Protein AF-A0AB37VZJ5-F1 (afdb_monomer_lite)

Radius of gyration: 20.86 Å; chains: 1; bounding box: 50×32×48 Å

Foldseek 3Di:
DVVVQVVQQVVLVPDDPVVLVVLCVQQPVVLSCCCRNRVPPVPVVSVVSCCVSVVVCCVVVVVVVVVVVVVVCCVVVVDPPLDDPLLVVLVVVLVVVVVCCVVVVPPPVVVNVLSCLVSQLVNLVSVLVSCVVPPPDVVVNVVSVVSNVVSVVVSVVCVVCVPPDPDPPDPPPPDD

Organism: NCBI:txid119927

Sequence (176 aa):
MDALRSALQPVTHNLPKPVANLGESLLNPICYKTLVYNVDLTATECVKLAISKGLDIGIVGAPSILKVPQLLKLINSQSAEGLSFLSYFLESGAYLISLSYNVTGFRSARQLSAFAVVNYPLGSLSRIFTTLQEVDDPLLLYGFIAGFAFNAVLSLQVIYYWNAPTSKDTESKKLD

pLDDT: mean 77.23, std 11.13, range [32.94, 89.44]

Structure (mmCIF, N/CA/C/O backbone):
data_AF-A0AB37VZJ5-F1
#
_entry.id   AF-A0AB37VZJ5-F1
#
loop_
_atom_site.group_PDB
_atom_site.id
_atom_site.type_symbol
_atom_site.label_atom_id
_atom_site.label_alt_id
_atom_site.label_comp_id
_atom_site.label_asym_id
_atom_site.label_entity_id
_atom_site.label_seq_id
_atom_site.pdbx_PDB_ins_code
_atom_site.Cartn_x
_atom_site.Cartn_y
_atom_site.Cartn_z
_atom_site.occupancy
_atom_site.B_iso_or_equiv
_atom_site.auth_seq_id
_atom_site.auth_comp_id
_atom_site.auth_asym_id
_atom_site.auth_atom_id
_atom_site.pdbx_PDB_model_num
ATOM 1 N N . MET A 1 1 ? -2.285 -12.276 -26.475 1.00 58.12 1 MET A N 1
ATOM 2 C CA . MET A 1 1 ? -1.391 -11.106 -26.331 1.00 58.12 1 MET A CA 1
ATOM 3 C C . MET A 1 1 ? -1.620 -10.106 -27.458 1.00 58.12 1 MET A C 1
ATOM 5 O O . MET A 1 1 ? -1.753 -8.924 -27.176 1.00 58.12 1 MET A O 1
ATOM 9 N N . ASP A 1 2 ? -1.772 -10.563 -28.703 1.00 67.19 2 ASP A N 1
ATOM 10 C CA . ASP A 1 2 ? -1.904 -9.685 -29.880 1.00 67.19 2 ASP A CA 1
ATOM 11 C C . ASP A 1 2 ? -3.190 -8.851 -29.903 1.00 67.19 2 ASP A C 1
ATOM 13 O O . ASP A 1 2 ? -3.154 -7.678 -30.262 1.00 67.19 2 ASP A O 1
ATOM 17 N N . ALA A 1 3 ? -4.307 -9.398 -29.410 1.00 73.44 3 ALA A N 1
ATOM 18 C CA . ALA A 1 3 ? -5.554 -8.643 -29.254 1.00 73.44 3 ALA A CA 1
ATOM 19 C C . ALA A 1 3 ? -5.424 -7.481 -28.248 1.00 73.44 3 ALA A C 1
ATOM 21 O O . ALA A 1 3 ? -5.943 -6.394 -28.480 1.00 73.44 3 ALA A O 1
ATOM 22 N N . LEU A 1 4 ? -4.681 -7.690 -27.153 1.00 71.38 4 LEU A N 1
ATOM 23 C CA . LEU A 1 4 ? -4.423 -6.657 -26.145 1.00 71.38 4 LEU A CA 1
ATOM 24 C C . LEU A 1 4 ? -3.449 -5.599 -26.683 1.00 71.38 4 LEU A C 1
ATOM 26 O O . LEU A 1 4 ? -3.669 -4.406 -26.504 1.00 71.38 4 LEU A O 1
ATOM 30 N N . ARG A 1 5 ? -2.410 -6.034 -27.405 1.00 74.44 5 ARG A N 1
ATOM 31 C CA . ARG A 1 5 ? -1.436 -5.160 -28.071 1.00 74.44 5 ARG A CA 1
ATOM 32 C C . ARG A 1 5 ? -2.104 -4.252 -29.102 1.00 74.44 5 ARG A C 1
ATOM 34 O O . ARG A 1 5 ? -1.896 -3.044 -29.066 1.00 74.44 5 ARG A O 1
ATOM 41 N N . SER A 1 6 ? -2.968 -4.816 -29.942 1.00 76.56 6 SER A N 1
ATOM 42 C CA . SER A 1 6 ? -3.692 -4.073 -30.975 1.00 76.56 6 SER A CA 1
ATOM 43 C C . SER A 1 6 ? -4.741 -3.109 -30.401 1.00 76.56 6 SER A C 1
ATOM 45 O O . SER A 1 6 ? -5.029 -2.092 -31.028 1.00 76.56 6 SER A O 1
ATOM 47 N N . ALA A 1 7 ? -5.291 -3.396 -29.214 1.00 77.38 7 ALA A N 1
ATOM 48 C CA . ALA A 1 7 ? -6.239 -2.518 -28.527 1.00 77.38 7 ALA A CA 1
ATOM 49 C C . ALA A 1 7 ? -5.556 -1.378 -27.745 1.00 77.38 7 ALA A C 1
ATOM 51 O O . ALA A 1 7 ? -6.087 -0.271 -27.690 1.00 77.38 7 ALA A O 1
ATOM 52 N N . LEU A 1 8 ? -4.382 -1.623 -27.147 1.00 76.12 8 LEU A N 1
ATOM 53 C CA . LEU A 1 8 ? -3.693 -0.639 -26.299 1.00 76.12 8 LEU A CA 1
ATOM 54 C C . LEU A 1 8 ? -2.736 0.285 -27.062 1.00 76.12 8 LEU A C 1
ATOM 56 O O . LEU A 1 8 ? -2.574 1.430 -26.649 1.00 76.12 8 LEU A O 1
ATOM 60 N N . GLN A 1 9 ? -2.134 -0.156 -28.171 1.00 77.75 9 GLN A N 1
ATOM 61 C CA . GLN A 1 9 ? -1.211 0.662 -28.976 1.00 77.75 9 GLN A CA 1
ATOM 62 C C . GLN A 1 9 ? -1.732 2.055 -29.386 1.00 77.75 9 GLN A C 1
ATOM 64 O O . GLN A 1 9 ? -0.970 3.019 -29.256 1.00 77.75 9 GLN A O 1
ATOM 69 N N . PRO A 1 10 ? -2.992 2.229 -29.844 1.00 77.44 10 PRO A N 1
ATOM 70 C CA . PRO A 1 10 ? -3.495 3.561 -30.185 1.00 77.44 10 PRO A CA 1
ATOM 71 C C . PRO A 1 10 ? -3.620 4.474 -28.958 1.00 77.44 10 PRO A C 1
ATOM 73 O O . PRO A 1 10 ? -3.422 5.683 -29.068 1.00 77.44 10 PRO A O 1
ATOM 76 N N . VAL A 1 11 ? -3.900 3.909 -27.781 1.00 77.31 11 VAL A N 1
ATOM 77 C CA . VAL A 1 11 ? -4.013 4.657 -26.521 1.00 77.31 11 VAL A CA 1
ATOM 78 C C . VAL A 1 11 ? -2.631 5.033 -25.986 1.00 77.31 11 VAL A C 1
ATOM 80 O O . VAL A 1 11 ? -2.434 6.156 -25.528 1.00 77.31 11 VAL A O 1
ATOM 83 N N . THR A 1 12 ? -1.646 4.136 -26.087 1.00 76.88 12 THR A N 1
ATOM 84 C CA . THR A 1 12 ? -0.298 4.382 -25.557 1.00 76.88 12 THR A CA 1
ATOM 85 C C . THR A 1 12 ? 0.520 5.360 -26.397 1.00 76.88 12 THR A C 1
ATOM 87 O O . THR A 1 12 ? 1.361 6.065 -25.846 1.00 76.88 12 THR A O 1
ATOM 90 N N . HIS A 1 13 ? 0.252 5.474 -27.701 1.00 77.44 13 HIS A N 1
ATOM 91 C CA . HIS A 1 13 ? 0.914 6.456 -28.572 1.00 77.44 13 HIS A CA 1
ATOM 92 C C . HIS A 1 13 ? 0.335 7.871 -28.477 1.00 77.44 13 HIS A C 1
ATOM 94 O O . HIS A 1 13 ? 1.039 8.838 -28.754 1.00 77.44 13 HIS A O 1
ATOM 100 N N . ASN A 1 14 ? -0.927 8.004 -28.069 1.00 80.62 14 ASN A N 1
ATOM 101 C CA . ASN A 1 14 ? -1.590 9.299 -27.899 1.00 80.62 14 ASN A CA 1
ATOM 102 C C . ASN A 1 14 ? -1.514 9.816 -26.455 1.00 80.62 14 ASN A C 1
ATOM 104 O O . ASN A 1 14 ? -2.270 10.708 -26.066 1.00 80.62 14 ASN A O 1
ATOM 108 N N . LEU A 1 15 ? -0.614 9.256 -25.640 1.00 81.81 15 LEU A N 1
ATOM 109 C CA . LEU A 1 15 ? -0.516 9.626 -24.238 1.00 81.81 15 LEU A CA 1
ATOM 110 C C . LEU A 1 15 ? 0.014 11.067 -24.101 1.00 81.81 15 LEU A C 1
ATOM 112 O O . LEU A 1 15 ? 1.061 11.399 -24.664 1.00 81.81 15 LEU A O 1
ATOM 116 N N . PRO A 1 16 ? -0.677 11.947 -23.355 1.00 84.38 16 PRO A N 1
ATOM 117 C CA . PRO A 1 16 ? -0.252 13.330 -23.203 1.00 84.38 16 PRO A CA 1
ATOM 118 C C . PRO A 1 16 ? 1.106 13.407 -22.493 1.00 84.38 16 PRO A C 1
ATOM 120 O O . PRO A 1 16 ? 1.376 12.675 -21.539 1.00 84.38 16 PRO A O 1
ATOM 123 N N . LYS A 1 17 ? 1.953 14.345 -22.937 1.00 80.94 17 LYS A N 1
ATOM 124 C CA . LYS A 1 17 ? 3.344 14.514 -22.469 1.00 80.94 17 LYS A CA 1
ATOM 125 C C . LYS A 1 17 ? 3.515 14.516 -20.939 1.00 80.94 17 LYS A C 1
ATOM 127 O O . LYS A 1 17 ? 4.454 13.879 -20.473 1.00 80.94 17 LYS A O 1
ATOM 132 N N . PRO A 1 18 ? 2.637 15.151 -20.133 1.00 85.81 18 PRO A N 1
ATOM 133 C CA . PRO A 1 18 ? 2.756 15.105 -18.675 1.00 85.81 18 PRO A CA 1
ATOM 134 C C . PRO A 1 18 ? 2.682 13.683 -18.108 1.00 85.81 18 PRO A C 1
ATOM 136 O O . PRO A 1 18 ? 3.428 13.349 -17.194 1.00 85.81 18 PRO A O 1
ATOM 139 N N . VAL A 1 19 ? 1.817 12.837 -18.672 1.00 81.69 19 VAL A N 1
ATOM 140 C CA . VAL A 1 19 ? 1.630 11.448 -18.230 1.00 81.69 19 VAL A CA 1
ATOM 141 C C . VAL A 1 19 ? 2.786 10.576 -18.713 1.00 81.69 19 VAL A C 1
ATOM 143 O O . VAL A 1 19 ? 3.275 9.741 -17.955 1.00 81.69 19 VAL A O 1
ATOM 146 N N . ALA A 1 20 ? 3.274 10.813 -19.933 1.00 82.00 20 ALA A N 1
ATOM 147 C CA . ALA A 1 20 ? 4.432 10.103 -20.466 1.00 82.00 20 ALA A CA 1
ATOM 148 C C . ALA A 1 20 ? 5.707 10.384 -19.657 1.00 82.00 20 ALA A C 1
ATOM 150 O O . ALA A 1 20 ? 6.388 9.450 -19.246 1.00 82.00 20 ALA A O 1
ATOM 151 N N . ASN A 1 21 ? 5.970 11.649 -19.324 1.00 84.94 21 ASN A N 1
ATOM 152 C CA . ASN A 1 21 ? 7.127 12.039 -18.513 1.00 84.94 21 ASN A CA 1
ATOM 153 C C . ASN A 1 21 ? 7.063 11.452 -17.093 1.00 84.94 21 ASN A C 1
ATOM 155 O O . ASN A 1 21 ? 8.081 11.037 -16.536 1.00 84.94 21 ASN A O 1
ATOM 159 N N . LEU A 1 22 ? 5.863 11.396 -16.502 1.00 83.31 22 LEU A N 1
ATOM 160 C CA . LEU A 1 22 ? 5.654 10.767 -15.199 1.00 83.31 22 LEU A CA 1
ATOM 161 C C . LEU A 1 22 ? 5.923 9.257 -15.276 1.00 83.31 22 LEU A C 1
ATOM 163 O O . LEU A 1 22 ? 6.606 8.706 -14.415 1.00 83.31 22 LEU A O 1
ATOM 167 N N . GLY A 1 23 ? 5.433 8.606 -16.335 1.00 82.38 23 GLY A N 1
ATOM 168 C CA . GLY A 1 23 ? 5.661 7.191 -16.612 1.00 82.38 23 GLY A CA 1
ATOM 169 C C . GLY A 1 23 ? 7.136 6.853 -16.830 1.00 82.38 23 GLY A C 1
ATOM 170 O O . GLY A 1 23 ? 7.620 5.888 -16.247 1.00 82.38 23 GLY A O 1
ATOM 171 N N . GLU A 1 24 ? 7.873 7.658 -17.595 1.00 84.75 24 GLU A N 1
ATOM 172 C CA . GLU A 1 24 ? 9.315 7.480 -17.818 1.00 84.75 24 GLU A CA 1
ATOM 173 C C . GLU A 1 24 ? 10.127 7.628 -16.526 1.00 84.75 24 GLU A C 1
ATOM 175 O O . GLU A 1 24 ? 11.033 6.832 -16.275 1.00 84.75 24 GLU A O 1
ATOM 180 N N . SER A 1 25 ? 9.763 8.591 -15.674 1.00 84.81 25 SER A N 1
ATOM 181 C CA . SER A 1 25 ? 10.394 8.796 -14.365 1.00 84.81 25 SER A CA 1
ATOM 182 C C . SER A 1 25 ? 10.094 7.655 -13.378 1.00 84.81 25 SER A C 1
ATOM 184 O O . SER A 1 25 ? 10.966 7.230 -12.622 1.00 84.81 25 SER A O 1
ATOM 186 N N . LEU A 1 26 ? 8.875 7.103 -13.407 1.00 83.56 26 LEU A N 1
ATOM 187 C CA . LEU A 1 26 ? 8.442 6.024 -12.508 1.00 83.56 26 LEU A CA 1
ATOM 188 C C . LEU A 1 26 ? 8.944 4.635 -12.916 1.00 83.56 26 LEU A C 1
ATOM 190 O O . LEU A 1 26 ? 9.269 3.822 -12.049 1.00 83.56 26 LEU A O 1
ATOM 194 N N . LEU A 1 27 ? 8.958 4.347 -14.218 1.00 82.75 27 LEU A N 1
ATOM 195 C CA . LEU A 1 27 ? 9.237 3.019 -14.764 1.00 82.75 27 LEU A CA 1
ATOM 196 C C . LEU A 1 27 ? 10.650 2.875 -15.322 1.00 82.75 27 LEU A C 1
ATOM 198 O O . LEU A 1 27 ? 11.023 1.744 -15.602 1.00 82.75 27 LEU A O 1
ATOM 202 N N . ASN A 1 28 ? 11.435 3.954 -15.440 1.00 83.94 28 ASN A N 1
ATOM 203 C CA . ASN A 1 28 ? 12.6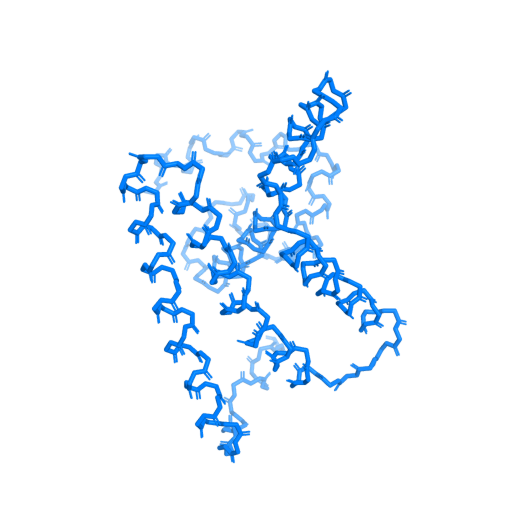76 4.047 -16.224 1.00 83.94 28 ASN A CA 1
ATOM 204 C C . ASN A 1 28 ? 12.381 4.045 -17.747 1.00 83.94 28 ASN A C 1
ATOM 206 O O . ASN A 1 28 ? 11.569 3.235 -18.209 1.00 83.94 28 ASN A O 1
ATOM 210 N N . PRO A 1 29 ? 13.019 4.911 -18.564 1.00 82.88 29 PRO A N 1
ATOM 211 C CA . PRO A 1 29 ? 12.781 5.013 -20.010 1.00 82.88 29 PRO A CA 1
ATOM 212 C C . PRO A 1 29 ? 12.811 3.680 -20.774 1.00 82.88 29 PRO A C 1
ATOM 214 O O . PRO A 1 29 ? 12.016 3.482 -21.694 1.00 82.88 29 PRO A O 1
ATOM 217 N N . ILE A 1 30 ? 13.678 2.737 -20.387 1.00 83.88 30 ILE A N 1
ATOM 218 C CA . ILE A 1 30 ? 13.794 1.430 -21.059 1.00 83.88 30 ILE A CA 1
ATOM 219 C C . ILE A 1 30 ? 12.530 0.587 -20.842 1.00 83.88 30 ILE A C 1
ATOM 221 O O . ILE A 1 30 ? 11.950 0.060 -21.798 1.00 83.88 30 ILE A O 1
ATOM 225 N N . CYS A 1 31 ? 12.068 0.480 -19.595 1.00 84.06 31 CYS A N 1
ATOM 226 C CA . CYS A 1 31 ? 10.864 -0.278 -19.272 1.00 84.06 31 CYS A CA 1
ATOM 227 C C . CYS A 1 31 ? 9.595 0.467 -19.695 1.00 84.06 31 CYS A C 1
ATOM 229 O O . CYS A 1 31 ? 8.652 -0.184 -20.131 1.00 84.06 31 CYS A O 1
ATOM 231 N N . TYR A 1 32 ? 9.572 1.804 -19.663 1.00 84.44 32 TYR A N 1
ATOM 232 C CA . TYR A 1 32 ? 8.460 2.587 -20.204 1.00 84.44 32 TYR A CA 1
ATOM 233 C C . TYR A 1 32 ? 8.282 2.327 -21.708 1.00 84.44 32 TYR A C 1
ATOM 235 O O . TYR A 1 32 ? 7.194 1.972 -22.157 1.00 84.44 32 TYR A O 1
ATOM 243 N N . LYS A 1 33 ? 9.363 2.384 -22.496 1.00 83.50 33 LYS A N 1
ATOM 244 C CA . LYS A 1 33 ? 9.306 2.096 -23.936 1.00 83.50 33 LYS A CA 1
ATOM 245 C C . LYS A 1 33 ? 8.946 0.634 -24.227 1.00 83.50 33 LYS A C 1
ATOM 247 O O . LYS A 1 33 ? 8.150 0.354 -25.118 1.00 83.50 33 LYS A O 1
ATOM 252 N N . THR A 1 34 ? 9.490 -0.312 -23.469 1.00 83.44 34 THR A N 1
ATOM 253 C CA . THR A 1 34 ? 9.217 -1.745 -23.675 1.00 83.44 34 THR A CA 1
ATOM 254 C C . THR A 1 34 ? 7.777 -2.114 -23.305 1.00 83.44 34 THR A C 1
ATOM 256 O O . THR A 1 34 ? 7.103 -2.817 -24.056 1.00 83.44 34 THR A O 1
ATOM 259 N N . LEU A 1 35 ? 7.270 -1.588 -22.188 1.00 83.38 35 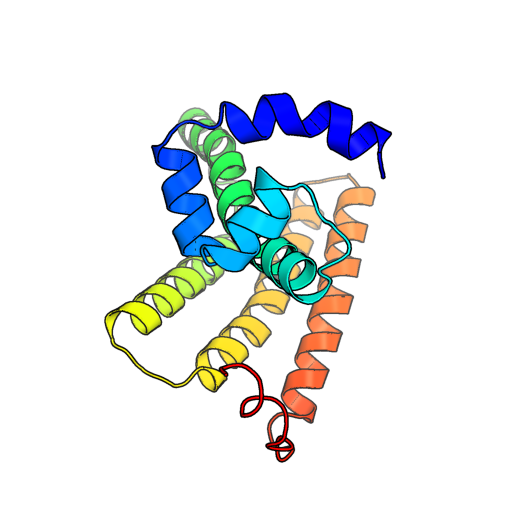LEU A N 1
ATOM 260 C CA . LEU A 1 35 ? 5.981 -1.981 -21.624 1.00 83.38 35 LEU A CA 1
ATOM 261 C C . LEU A 1 35 ? 4.808 -1.126 -22.122 1.00 83.38 35 LEU A C 1
ATOM 263 O O . LEU A 1 35 ? 3.744 -1.664 -22.405 1.00 83.38 35 LEU A O 1
ATOM 267 N N . VAL A 1 36 ? 4.987 0.193 -22.243 1.00 81.62 36 VAL A N 1
ATOM 268 C CA . VAL A 1 36 ? 3.918 1.133 -22.629 1.00 81.62 36 VAL A CA 1
ATOM 269 C C . VAL A 1 36 ? 3.913 1.354 -24.139 1.00 81.62 36 VAL A C 1
ATOM 271 O O . VAL A 1 36 ? 2.874 1.220 -24.781 1.00 81.62 36 VAL A O 1
ATOM 274 N N . TYR A 1 37 ? 5.070 1.640 -24.737 1.00 79.12 37 TYR A N 1
ATOM 275 C CA . TYR A 1 37 ? 5.143 1.950 -26.170 1.00 79.12 37 TYR A CA 1
ATOM 276 C C . TYR A 1 37 ? 5.059 0.688 -27.047 1.00 79.12 37 TYR A C 1
ATOM 278 O O . TYR A 1 37 ? 4.265 0.632 -27.984 1.00 79.12 37 TYR A O 1
ATOM 286 N N . ASN A 1 38 ? 5.824 -0.358 -26.713 1.00 80.25 38 ASN A N 1
ATOM 287 C CA . ASN A 1 38 ? 5.857 -1.610 -27.478 1.00 80.25 38 ASN A CA 1
ATOM 288 C C . ASN A 1 38 ? 4.834 -2.661 -27.012 1.00 80.25 38 ASN A C 1
ATOM 290 O O . ASN A 1 38 ? 4.608 -3.622 -27.752 1.00 80.25 38 ASN A O 1
ATOM 294 N N . VAL A 1 39 ? 4.203 -2.473 -25.842 1.00 79.50 39 VAL A N 1
ATOM 295 C CA . VAL A 1 39 ? 3.264 -3.419 -25.197 1.00 79.50 39 VAL A CA 1
ATOM 296 C C . VAL A 1 39 ? 3.844 -4.838 -25.139 1.00 79.50 39 VAL A C 1
ATOM 298 O O . VAL A 1 39 ? 3.193 -5.822 -25.491 1.00 79.50 39 VAL A O 1
ATOM 301 N N . ASP A 1 40 ? 5.110 -4.938 -24.730 1.00 79.81 40 ASP A N 1
ATOM 302 C CA . ASP A 1 40 ? 5.799 -6.213 -24.561 1.00 79.81 40 ASP A CA 1
ATOM 303 C C . ASP A 1 40 ? 5.747 -6.658 -23.092 1.00 79.81 40 ASP A C 1
ATOM 305 O O . ASP A 1 40 ? 6.517 -6.214 -22.239 1.00 79.81 40 ASP A O 1
ATOM 309 N N . LEU A 1 41 ? 4.785 -7.532 -22.792 1.00 77.50 41 LEU A N 1
ATOM 310 C CA . LEU A 1 41 ? 4.552 -8.095 -21.457 1.00 77.50 41 LEU A CA 1
ATOM 311 C C . LEU A 1 41 ? 5.480 -9.284 -21.140 1.00 77.50 41 LEU A C 1
ATOM 313 O O . LEU A 1 41 ? 5.397 -9.859 -20.056 1.00 77.50 41 LEU A O 1
ATOM 317 N N . THR A 1 42 ? 6.369 -9.659 -22.065 1.00 81.25 42 THR A N 1
ATOM 318 C CA . THR A 1 42 ? 7.339 -10.752 -21.879 1.00 81.25 42 THR A CA 1
ATOM 319 C C . THR A 1 42 ? 8.492 -10.321 -20.968 1.00 81.25 42 THR A C 1
ATOM 321 O O . THR A 1 42 ? 9.104 -11.146 -20.283 1.00 81.25 42 THR A O 1
ATOM 324 N N . ALA A 1 43 ? 8.758 -9.011 -20.900 1.00 81.44 43 ALA A N 1
ATOM 325 C CA . ALA A 1 43 ? 9.746 -8.399 -20.018 1.00 81.44 43 ALA A CA 1
ATOM 326 C C . ALA A 1 43 ? 9.293 -8.457 -18.545 1.00 81.44 43 ALA A C 1
ATOM 328 O O . ALA A 1 43 ? 8.856 -7.469 -17.954 1.00 81.44 43 ALA A O 1
ATOM 329 N N . THR A 1 44 ? 9.418 -9.641 -17.943 1.00 82.06 44 THR A N 1
ATOM 330 C CA . THR A 1 44 ? 8.909 -9.966 -16.599 1.00 82.06 44 THR A CA 1
ATOM 331 C C . THR A 1 44 ? 9.457 -9.025 -15.519 1.00 82.06 44 THR A C 1
ATOM 333 O O . THR A 1 44 ? 8.749 -8.674 -14.577 1.00 82.06 44 THR A O 1
ATOM 336 N N . GLU A 1 45 ? 10.696 -8.556 -15.669 1.00 83.94 45 GLU A N 1
ATOM 337 C CA . GLU A 1 45 ? 11.323 -7.610 -14.741 1.00 83.94 45 GLU A CA 1
ATOM 338 C C . GLU A 1 45 ? 10.665 -6.222 -14.781 1.00 83.94 45 GLU A C 1
ATOM 340 O O . GLU A 1 45 ? 10.370 -5.646 -13.733 1.00 83.94 45 GLU A O 1
ATOM 345 N N . CYS A 1 46 ? 10.355 -5.716 -15.979 1.00 84.31 46 CYS A N 1
ATOM 346 C CA . CYS A 1 46 ? 9.638 -4.453 -16.150 1.00 84.31 46 CYS A CA 1
ATOM 347 C C . CYS A 1 46 ? 8.180 -4.566 -15.689 1.00 84.31 46 CYS A C 1
ATOM 349 O O . CYS A 1 46 ? 7.660 -3.637 -15.079 1.00 84.31 46 CYS A O 1
ATOM 351 N N . VAL A 1 47 ? 7.530 -5.710 -15.929 1.00 85.94 47 VAL A N 1
ATOM 352 C CA . VAL A 1 47 ? 6.151 -5.966 -15.483 1.00 85.94 47 VAL A CA 1
ATOM 353 C C . VAL A 1 47 ? 6.066 -5.986 -13.957 1.00 85.94 47 VAL A C 1
ATOM 355 O O . VAL A 1 47 ? 5.207 -5.319 -13.390 1.00 85.94 47 VAL A O 1
ATOM 358 N N . LYS A 1 48 ? 6.980 -6.684 -13.269 1.00 85.88 48 LYS A N 1
ATOM 359 C CA . LYS A 1 48 ? 7.030 -6.691 -11.796 1.00 85.88 48 LYS A CA 1
ATOM 360 C C . LYS A 1 48 ? 7.239 -5.288 -11.229 1.00 85.88 48 LYS A C 1
ATOM 362 O O . LYS A 1 48 ? 6.547 -4.905 -10.288 1.00 85.88 48 LYS A O 1
ATOM 367 N N . LEU A 1 49 ? 8.158 -4.516 -11.815 1.00 85.69 49 LEU A N 1
ATOM 368 C CA . LEU A 1 49 ? 8.407 -3.135 -11.404 1.00 85.69 49 LEU A CA 1
ATOM 369 C C . LEU A 1 49 ? 7.167 -2.256 -11.613 1.00 85.69 49 LEU A C 1
ATOM 371 O O . LEU A 1 49 ? 6.785 -1.509 -10.714 1.00 85.69 49 LEU A O 1
ATOM 375 N N . ALA A 1 50 ? 6.512 -2.385 -12.767 1.00 85.38 50 ALA A N 1
ATOM 376 C CA . ALA A 1 50 ? 5.301 -1.646 -13.097 1.00 85.38 50 ALA A CA 1
ATOM 377 C C . ALA A 1 50 ? 4.135 -1.971 -12.169 1.00 85.38 50 ALA A C 1
ATOM 379 O O . ALA A 1 50 ? 3.469 -1.059 -11.686 1.00 85.38 50 ALA A O 1
ATOM 380 N N . ILE A 1 51 ? 3.921 -3.255 -11.879 1.00 88.25 51 ILE A N 1
ATOM 381 C CA . ILE A 1 51 ? 2.881 -3.700 -10.952 1.00 88.25 51 ILE A CA 1
ATOM 382 C C . ILE A 1 51 ? 3.171 -3.170 -9.550 1.00 88.25 51 ILE A C 1
ATOM 384 O O . ILE A 1 51 ? 2.268 -2.626 -8.927 1.00 88.25 51 ILE A O 1
ATOM 388 N N . SER A 1 52 ? 4.414 -3.257 -9.068 1.00 86.88 52 SER A N 1
ATOM 389 C CA . SER A 1 52 ? 4.781 -2.744 -7.743 1.00 86.88 52 SER A CA 1
ATOM 390 C C . SER A 1 52 ? 4.542 -1.236 -7.630 1.00 86.88 52 SER A C 1
ATOM 392 O O . SER A 1 52 ? 3.870 -0.794 -6.704 1.00 86.88 52 SER A O 1
ATOM 394 N N . LYS A 1 53 ? 5.029 -0.443 -8.594 1.00 84.50 53 LYS A N 1
ATOM 395 C CA . LYS A 1 53 ? 4.856 1.020 -8.595 1.00 84.50 53 LYS A CA 1
ATOM 396 C C . LYS A 1 53 ? 3.394 1.433 -8.762 1.00 84.50 53 LYS A C 1
ATOM 398 O O . LYS A 1 53 ? 2.940 2.370 -8.112 1.00 84.50 53 LYS A O 1
ATOM 403 N N . GLY A 1 54 ? 2.657 0.739 -9.628 1.00 86.31 54 GLY A N 1
ATOM 404 C CA . GLY A 1 54 ? 1.228 0.964 -9.822 1.00 86.31 54 GLY A CA 1
ATOM 405 C C . GLY A 1 54 ? 0.420 0.627 -8.571 1.00 86.31 54 GLY A C 1
ATOM 406 O O . GLY A 1 54 ? -0.480 1.380 -8.207 1.00 86.31 54 GLY A O 1
ATOM 407 N N . LEU A 1 55 ? 0.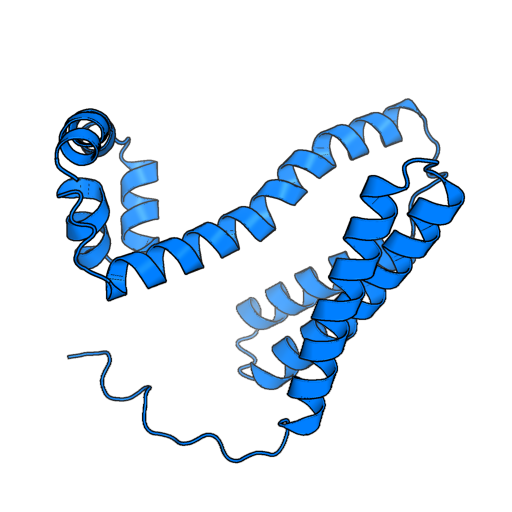778 -0.459 -7.881 1.00 87.25 55 LEU A N 1
ATOM 408 C CA . LEU A 1 55 ? 0.158 -0.859 -6.624 1.00 87.25 55 LEU A CA 1
ATOM 409 C C . LEU A 1 55 ? 0.399 0.185 -5.529 1.00 87.25 55 LEU A C 1
ATOM 411 O O . LEU A 1 55 ? -0.560 0.584 -4.878 1.00 87.25 55 LEU A O 1
ATOM 415 N N . ASP A 1 56 ? 1.625 0.691 -5.376 1.00 79.69 56 ASP A N 1
ATOM 416 C CA . ASP A 1 56 ? 1.940 1.744 -4.399 1.00 79.69 56 ASP A CA 1
ATOM 417 C C . ASP A 1 56 ? 1.114 3.020 -4.645 1.00 79.69 56 ASP A C 1
ATOM 419 O O . ASP A 1 56 ? 0.495 3.564 -3.726 1.00 79.69 56 ASP A O 1
ATOM 423 N N . ILE A 1 57 ? 1.046 3.477 -5.902 1.00 85.38 57 ILE A N 1
ATOM 424 C CA . ILE A 1 57 ? 0.237 4.645 -6.288 1.00 85.38 57 ILE A CA 1
ATOM 425 C C . ILE A 1 57 ? -1.249 4.380 -6.032 1.00 85.38 57 ILE A C 1
ATOM 427 O O . ILE A 1 57 ? -1.953 5.267 -5.554 1.00 85.38 57 ILE A O 1
ATOM 431 N N . GLY A 1 58 ? -1.732 3.168 -6.313 1.00 86.56 58 GLY A N 1
ATOM 432 C CA . GLY A 1 58 ? -3.110 2.769 -6.040 1.00 86.56 58 GLY A CA 1
ATOM 433 C C . GLY A 1 58 ? -3.435 2.774 -4.546 1.00 86.56 58 GLY A C 1
ATOM 434 O O . GLY A 1 58 ? -4.461 3.322 -4.148 1.00 86.56 58 GLY A O 1
ATOM 435 N N . ILE A 1 59 ? -2.541 2.234 -3.714 1.00 81.25 59 ILE A N 1
ATOM 436 C CA . ILE A 1 59 ? -2.703 2.171 -2.256 1.00 81.25 59 ILE A CA 1
ATOM 437 C C . ILE A 1 59 ? -2.745 3.570 -1.636 1.00 81.25 59 ILE A C 1
ATOM 439 O O . ILE A 1 59 ? -3.535 3.795 -0.727 1.00 81.25 59 ILE A O 1
ATOM 443 N N . VAL A 1 60 ? -1.939 4.522 -2.115 1.00 80.62 60 VAL A N 1
ATOM 444 C CA . VAL A 1 60 ? -1.931 5.899 -1.582 1.00 80.62 60 VAL A CA 1
ATOM 445 C C . VAL A 1 60 ? -3.040 6.759 -2.207 1.00 80.62 60 VAL A C 1
ATOM 447 O O . VAL A 1 60 ? -3.692 7.566 -1.535 1.00 80.62 60 VAL A O 1
ATOM 450 N N . GLY A 1 61 ? -3.284 6.586 -3.505 1.00 84.62 61 GLY A N 1
ATOM 451 C CA . GLY A 1 61 ? -4.217 7.395 -4.284 1.00 84.62 61 GLY A CA 1
ATOM 452 C C . GLY A 1 61 ? -5.682 7.055 -4.028 1.00 84.62 61 GLY A C 1
ATOM 453 O O . GLY A 1 61 ? -6.497 7.961 -3.850 1.00 84.62 61 GLY A O 1
ATOM 454 N N . ALA A 1 62 ? -6.036 5.769 -3.955 1.00 84.12 62 ALA A N 1
ATOM 455 C CA . ALA A 1 62 ? -7.430 5.357 -3.797 1.00 84.12 62 ALA A CA 1
ATOM 456 C C . ALA A 1 62 ? -8.063 5.854 -2.478 1.00 84.12 62 ALA A C 1
ATOM 458 O O . ALA A 1 62 ? -9.144 6.446 -2.538 1.00 84.12 62 ALA A O 1
ATOM 459 N N . PRO A 1 63 ? -7.412 5.741 -1.299 1.00 81.50 63 PRO A N 1
ATOM 460 C CA . PRO A 1 63 ? -7.952 6.297 -0.058 1.00 81.50 63 PRO A CA 1
ATOM 461 C C . PRO A 1 63 ? -8.089 7.819 -0.105 1.00 81.50 63 PRO A C 1
ATOM 463 O O . PRO A 1 63 ? -9.027 8.363 0.470 1.00 81.50 63 PRO A O 1
ATOM 466 N N . SER A 1 64 ? -7.190 8.513 -0.809 1.00 82.25 64 SER A N 1
ATOM 467 C CA . SER A 1 64 ? -7.246 9.973 -0.951 1.00 82.25 64 SER A CA 1
ATOM 468 C C . SER A 1 64 ? -8.516 10.424 -1.680 1.00 82.25 64 SER A C 1
ATOM 470 O O . SER A 1 64 ? -9.138 11.402 -1.276 1.00 82.25 64 SER A O 1
ATOM 472 N N . ILE A 1 65 ? -8.956 9.669 -2.693 1.00 87.00 65 ILE A N 1
ATOM 473 C CA . ILE A 1 65 ? -10.214 9.923 -3.413 1.00 87.00 65 ILE A CA 1
ATOM 474 C C . ILE A 1 65 ? -11.421 9.596 -2.524 1.00 87.00 65 ILE A C 1
ATOM 476 O O . ILE A 1 65 ? -12.355 10.390 -2.428 1.00 87.00 65 ILE A O 1
ATOM 480 N N . LEU A 1 66 ? -11.396 8.451 -1.835 1.00 82.00 66 LEU A N 1
ATOM 481 C CA . LEU A 1 66 ? -12.511 7.987 -0.999 1.00 82.00 66 LEU A CA 1
ATOM 482 C C . LEU A 1 66 ? -12.720 8.824 0.274 1.00 82.00 66 LEU A C 1
ATOM 484 O O . LEU A 1 66 ? -13.833 8.875 0.797 1.00 82.00 66 LEU A O 1
ATOM 488 N N . LYS A 1 67 ? -11.689 9.527 0.752 1.00 83.62 67 LYS A N 1
ATOM 489 C CA . LYS A 1 67 ? -11.797 10.468 1.876 1.00 83.62 67 LYS A CA 1
ATOM 490 C C . LYS A 1 67 ? -12.558 11.745 1.525 1.00 83.62 67 LYS A C 1
ATOM 492 O O . LYS A 1 67 ? -13.159 12.337 2.415 1.00 83.62 67 LYS A O 1
ATOM 497 N N . VAL A 1 68 ? -12.581 12.175 0.260 1.00 88.44 68 VAL A N 1
ATOM 498 C CA . VAL A 1 68 ? -13.257 13.425 -0.140 1.00 88.44 68 VAL A CA 1
ATOM 499 C C . VAL A 1 68 ? -14.770 13.375 0.140 1.00 88.44 68 VAL A C 1
ATOM 501 O O . VAL A 1 68 ? -15.272 14.276 0.814 1.00 88.44 68 VAL A O 1
ATOM 504 N N . PRO A 1 69 ? -15.514 12.323 -0.255 1.00 81.19 69 PRO A N 1
ATOM 505 C CA . PRO A 1 69 ? -16.917 12.173 0.135 1.00 81.19 69 PRO A CA 1
ATOM 506 C C . PRO A 1 69 ? -17.131 12.088 1.650 1.00 81.19 69 PRO A C 1
ATOM 508 O O . PRO A 1 69 ? -18.119 12.616 2.159 1.00 81.19 69 PRO A O 1
ATOM 511 N N . GLN A 1 70 ? -16.216 11.437 2.375 1.00 76.69 70 GLN A N 1
ATOM 512 C CA . GLN A 1 70 ? -16.292 11.312 3.836 1.00 76.69 70 GLN A CA 1
ATOM 513 C C . GLN A 1 70 ? -16.148 12.682 4.517 1.00 76.69 70 GLN A C 1
ATOM 515 O O . GLN A 1 70 ? -16.911 12.997 5.427 1.00 76.69 70 GLN A O 1
ATOM 520 N N . LEU A 1 71 ? -15.244 13.532 4.021 1.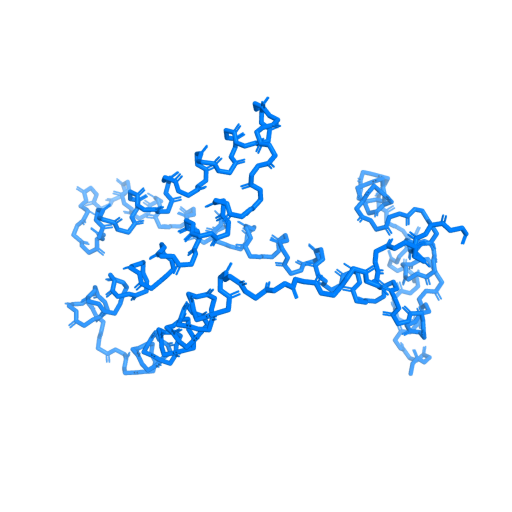00 84.50 71 LEU A N 1
ATOM 521 C CA . LEU A 1 71 ? -15.065 14.907 4.495 1.00 84.50 71 LEU A CA 1
ATOM 522 C C . LEU A 1 71 ? -16.298 15.775 4.225 1.00 84.50 71 LEU A C 1
ATOM 524 O O . LEU A 1 71 ? -16.740 16.500 5.112 1.00 84.50 71 LEU A O 1
ATOM 528 N N . LEU A 1 72 ? -16.886 15.679 3.028 1.00 85.69 72 LEU A N 1
ATOM 529 C CA . LEU A 1 72 ? -18.113 16.414 2.700 1.00 85.69 72 LEU A CA 1
ATOM 530 C C . LEU A 1 72 ? -19.285 15.992 3.595 1.00 85.69 72 LEU A C 1
ATOM 532 O O . LEU A 1 72 ? -20.036 16.850 4.057 1.00 85.69 72 LEU A O 1
ATOM 536 N N . LYS A 1 73 ? -19.419 14.690 3.885 1.00 82.50 73 LYS A N 1
ATOM 537 C CA . LYS A 1 73 ? -20.425 14.194 4.833 1.00 82.50 73 LYS A CA 1
ATOM 538 C C . LYS A 1 73 ? -20.209 14.755 6.235 1.00 82.50 73 LYS A C 1
ATOM 540 O O . LYS A 1 73 ? -21.179 15.217 6.815 1.00 82.50 73 LYS A O 1
ATOM 545 N N . LEU A 1 74 ? -18.971 14.774 6.734 1.00 83.56 74 LEU A N 1
ATOM 546 C CA . LEU A 1 74 ? -18.640 15.298 8.063 1.00 83.56 74 LEU A CA 1
ATOM 547 C C . LEU A 1 74 ? -18.951 16.798 8.199 1.00 83.56 74 LEU A C 1
ATOM 549 O O . LEU A 1 74 ? -19.495 17.230 9.212 1.00 83.56 74 LEU A O 1
ATOM 553 N N . ILE A 1 75 ? -18.639 17.591 7.167 1.00 87.81 75 ILE A N 1
ATOM 554 C CA . ILE A 1 75 ? -18.958 19.028 7.143 1.00 87.81 75 ILE A CA 1
ATOM 555 C C . ILE A 1 75 ? -20.476 19.243 7.153 1.00 87.81 75 ILE A C 1
ATOM 557 O O . ILE A 1 75 ? -20.961 20.139 7.838 1.00 87.81 75 ILE A O 1
ATOM 561 N N . ASN A 1 76 ? -21.226 18.417 6.419 1.00 89.44 76 ASN A N 1
ATOM 562 C CA . ASN A 1 76 ? -22.677 18.549 6.310 1.00 89.44 76 ASN A CA 1
ATOM 563 C C . ASN A 1 76 ? -23.438 17.998 7.532 1.00 89.44 76 ASN A C 1
ATOM 565 O O . ASN A 1 76 ? -24.481 18.536 7.886 1.00 89.44 76 ASN A O 1
ATOM 569 N N . SER A 1 77 ? -22.948 16.934 8.178 1.00 83.19 77 SER A N 1
ATOM 570 C CA . SER A 1 77 ? -23.576 16.344 9.369 1.00 83.19 77 SER A CA 1
ATOM 571 C C . SER A 1 77 ? -23.183 17.045 10.669 1.00 83.19 77 SER A C 1
ATOM 573 O O . SER A 1 77 ? -23.863 16.859 11.674 1.00 83.19 77 SER A O 1
ATOM 575 N N . GLN A 1 78 ? -22.072 17.797 10.671 1.00 82.50 78 GLN A N 1
ATOM 576 C CA . GLN A 1 78 ? -21.442 18.384 11.862 1.00 82.50 78 GLN A CA 1
ATOM 577 C C . GLN A 1 78 ? -21.244 17.395 13.030 1.00 82.50 78 GLN A C 1
ATOM 579 O O . GLN A 1 78 ? -21.065 17.813 14.172 1.00 82.50 78 GLN A O 1
ATOM 584 N N . SER A 1 79 ? -21.242 16.087 12.756 1.00 79.00 79 SER A N 1
ATOM 585 C CA . SER A 1 79 ? -21.076 15.035 13.759 1.00 79.00 79 SER A CA 1
ATOM 586 C C . SER A 1 79 ? -19.993 14.060 13.324 1.00 79.00 79 SER A C 1
ATOM 588 O O . SER A 1 79 ? -20.008 13.563 12.196 1.00 79.00 79 SER A O 1
ATOM 590 N N . ALA A 1 80 ? -19.061 13.801 14.244 1.00 74.00 80 ALA A N 1
ATOM 591 C CA . ALA A 1 80 ? -17.990 12.822 14.105 1.00 74.00 80 ALA A CA 1
ATOM 592 C C . ALA A 1 80 ? -18.344 11.462 14.741 1.00 74.00 80 ALA A C 1
ATOM 594 O O . ALA A 1 80 ? -17.449 10.644 14.964 1.00 74.00 80 ALA A O 1
ATOM 595 N N . GLU A 1 81 ? -19.623 11.219 15.057 1.00 71.62 81 GLU A N 1
ATOM 596 C CA . GLU A 1 81 ? -20.080 9.896 15.488 1.00 71.62 81 GLU A CA 1
ATOM 597 C C . GLU A 1 81 ? -19.758 8.861 14.408 1.00 71.62 81 GLU A C 1
ATOM 599 O O . GLU A 1 81 ? -20.174 8.976 13.256 1.00 71.62 81 GLU A O 1
ATOM 604 N N . GLY A 1 82 ? -18.948 7.883 14.803 1.00 66.88 82 GLY A N 1
ATOM 605 C CA . GLY A 1 82 ? -18.491 6.777 13.972 1.00 66.88 82 GLY A CA 1
ATOM 606 C C . GLY A 1 82 ? -17.070 6.896 13.398 1.00 66.88 82 GLY A C 1
ATOM 607 O O . GLY A 1 82 ? -16.573 6.021 12.692 1.00 66.88 82 GLY A O 1
ATOM 608 N N . LEU A 1 83 ? -16.341 7.974 13.712 1.00 72.56 83 LEU A N 1
ATOM 609 C CA . LEU A 1 83 ? -14.922 8.071 13.360 1.00 72.56 83 LEU A CA 1
ATOM 610 C C . LEU A 1 83 ? -14.035 7.672 14.544 1.00 72.56 83 LEU A C 1
ATOM 612 O O . LEU A 1 83 ? -14.018 8.329 15.585 1.00 72.56 83 LEU A O 1
ATOM 616 N N . SER A 1 84 ? -13.212 6.632 14.371 1.00 78.94 84 SER A N 1
ATOM 617 C CA . SER A 1 84 ? -12.187 6.309 15.367 1.00 78.94 84 SER A CA 1
ATOM 618 C C . SER A 1 84 ? -11.032 7.309 15.304 1.00 78.94 84 SER A C 1
ATOM 620 O O . SER A 1 84 ? -10.187 7.262 14.404 1.00 78.94 84 SER A O 1
ATOM 622 N N . PHE A 1 85 ? -10.960 8.186 16.308 1.00 77.69 85 PHE A N 1
ATOM 623 C CA . PHE A 1 85 ? -9.866 9.148 16.478 1.00 77.69 85 PHE A CA 1
ATOM 624 C C . PHE A 1 85 ? -8.486 8.471 16.466 1.00 77.69 85 PHE A C 1
ATOM 626 O O . PHE A 1 85 ? -7.540 8.979 15.864 1.00 77.69 85 PHE A O 1
ATOM 633 N N . LEU A 1 86 ? -8.384 7.281 17.069 1.00 75.12 86 LEU A N 1
ATOM 634 C CA . LEU A 1 86 ? -7.146 6.507 17.123 1.00 75.12 86 LEU A CA 1
ATOM 635 C C . LEU A 1 86 ? -6.678 6.069 15.728 1.00 75.12 86 LEU A C 1
ATOM 637 O O . LEU A 1 86 ? -5.496 6.204 15.420 1.00 75.12 86 LEU A O 1
ATOM 641 N N . SER A 1 87 ? -7.590 5.603 14.868 1.00 78.31 87 SER A N 1
ATOM 642 C CA . SER A 1 87 ? -7.262 5.251 13.478 1.00 78.31 87 SER A CA 1
ATOM 643 C C . SER A 1 87 ? -6.720 6.447 12.697 1.00 78.31 87 SER A C 1
ATOM 645 O O . SER A 1 87 ? -5.688 6.331 12.037 1.00 78.31 87 SER A O 1
ATOM 647 N N . TYR A 1 88 ? -7.373 7.608 12.801 1.00 78.88 88 TYR A N 1
ATOM 648 C CA . TYR A 1 88 ? -6.921 8.825 12.118 1.00 78.88 88 TYR A CA 1
ATOM 649 C C . TYR A 1 88 ? -5.562 9.307 12.622 1.00 78.88 88 TYR A C 1
ATOM 651 O O . TYR A 1 88 ? -4.724 9.732 11.823 1.00 78.88 88 TYR A O 1
ATOM 659 N N . PHE A 1 89 ? -5.322 9.216 13.930 1.00 80.88 89 PHE A N 1
ATOM 660 C CA . PHE A 1 89 ? -4.041 9.574 14.527 1.00 80.88 89 PHE A CA 1
ATOM 661 C C . PHE A 1 89 ? -2.916 8.639 14.064 1.00 80.88 89 PHE A C 1
ATOM 663 O O . PHE A 1 89 ? -1.856 9.108 13.650 1.00 80.88 89 PHE A O 1
ATOM 670 N N . LEU A 1 90 ? -3.155 7.323 14.070 1.00 78.12 90 LEU A N 1
ATOM 671 C CA . LEU A 1 90 ? -2.184 6.318 13.627 1.00 78.12 90 LEU A CA 1
ATOM 672 C C . LEU A 1 90 ? -1.847 6.449 12.139 1.00 78.12 90 LEU A C 1
ATOM 674 O O . LEU A 1 90 ? -0.673 6.361 11.776 1.00 78.12 90 LEU A O 1
ATOM 678 N N . GLU A 1 91 ? -2.850 6.699 11.298 1.00 78.62 91 GLU A N 1
ATOM 679 C CA . GLU A 1 91 ? -2.668 6.883 9.858 1.00 78.62 91 GLU A CA 1
ATOM 680 C C . GLU A 1 91 ? -1.914 8.186 9.548 1.00 78.62 91 GLU A C 1
ATOM 682 O O . GLU A 1 91 ? -0.959 8.191 8.769 1.00 78.62 91 GLU A O 1
ATOM 687 N N . SER A 1 92 ? -2.275 9.287 10.215 1.00 81.19 92 SER A N 1
ATOM 688 C CA . SER A 1 92 ? -1.584 10.576 10.066 1.00 81.19 92 SER A CA 1
ATOM 689 C C . SER A 1 92 ? -0.139 10.503 10.564 1.00 81.19 92 SER A C 1
ATOM 691 O O . SER A 1 92 ? 0.771 11.007 9.906 1.00 81.19 92 SER A O 1
ATOM 693 N N . GLY A 1 93 ? 0.097 9.817 11.686 1.00 82.69 93 GLY A N 1
ATOM 694 C CA . GLY A 1 93 ? 1.436 9.559 12.210 1.00 82.69 93 GLY A CA 1
ATOM 695 C C . GLY A 1 93 ? 2.307 8.786 11.218 1.00 82.69 93 GLY A C 1
ATOM 696 O O . GLY A 1 93 ? 3.454 9.164 10.991 1.00 82.69 93 GLY A O 1
ATOM 697 N N . ALA A 1 94 ? 1.756 7.763 10.558 1.00 79.62 94 ALA A N 1
ATOM 698 C CA . ALA A 1 94 ? 2.476 6.978 9.554 1.00 79.62 94 ALA A CA 1
ATOM 699 C C . ALA A 1 94 ? 2.933 7.812 8.347 1.00 79.62 94 ALA A C 1
ATOM 701 O O . ALA A 1 94 ? 4.083 7.690 7.904 1.00 79.62 94 ALA A O 1
ATOM 702 N N . TYR A 1 95 ? 2.068 8.695 7.842 1.00 78.12 95 TYR A N 1
ATOM 703 C CA . TYR A 1 95 ? 2.424 9.601 6.748 1.00 78.12 95 TYR A CA 1
ATOM 704 C C . TYR A 1 95 ? 3.463 10.643 7.168 1.00 78.12 95 TYR A C 1
ATOM 706 O O . TYR A 1 95 ? 4.421 10.871 6.429 1.00 78.12 95 TYR A O 1
ATOM 714 N N . LEU A 1 96 ? 3.327 11.234 8.360 1.00 81.56 96 LEU A N 1
ATOM 715 C CA . LEU A 1 96 ? 4.294 12.203 8.887 1.00 81.56 96 LEU A CA 1
ATOM 716 C C . LEU A 1 96 ? 5.679 11.588 9.075 1.00 81.56 96 LEU A C 1
ATOM 718 O O . LEU A 1 96 ? 6.685 12.206 8.728 1.00 81.56 96 LEU A O 1
ATOM 722 N N . ILE A 1 97 ? 5.736 10.356 9.577 1.00 78.31 97 ILE A N 1
ATOM 723 C CA . ILE A 1 97 ? 6.984 9.613 9.726 1.00 78.31 97 ILE A CA 1
ATOM 724 C C . ILE A 1 97 ? 7.601 9.359 8.347 1.00 78.31 97 ILE A C 1
ATOM 726 O O . ILE A 1 97 ? 8.769 9.675 8.137 1.00 78.31 97 ILE A O 1
ATOM 730 N N . SER A 1 98 ? 6.816 8.885 7.376 1.00 76.50 98 SER A N 1
ATOM 731 C CA . SER A 1 98 ? 7.286 8.635 6.003 1.00 76.50 98 SER A CA 1
ATOM 732 C C . SER A 1 98 ? 7.813 9.901 5.314 1.00 76.50 98 SER A C 1
ATOM 734 O O . SER A 1 98 ? 8.845 9.862 4.640 1.00 76.50 98 SER A O 1
ATOM 736 N N . LEU A 1 99 ? 7.144 11.040 5.514 1.00 77.50 99 LEU A N 1
ATOM 737 C CA . LEU A 1 99 ? 7.592 12.339 5.015 1.00 77.50 99 LEU A CA 1
ATOM 738 C C . LEU A 1 99 ? 8.895 12.773 5.693 1.00 77.50 99 LEU A C 1
ATOM 740 O O . LEU A 1 99 ? 9.843 13.162 5.015 1.00 77.50 99 LEU A O 1
ATOM 744 N N . SER A 1 100 ? 8.970 12.642 7.018 1.00 76.62 100 SER A N 1
ATOM 745 C CA . SER A 1 100 ? 10.167 12.974 7.797 1.00 76.62 100 SER A CA 1
ATOM 746 C C . SER A 1 100 ? 11.373 12.150 7.346 1.00 76.62 100 SER A C 1
ATOM 748 O O . SER A 1 100 ? 12.456 12.705 7.175 1.00 76.62 100 SER A O 1
ATOM 750 N N . TYR A 1 101 ? 11.187 10.856 7.065 1.00 71.31 101 TYR A N 1
ATOM 751 C CA . TYR A 1 101 ? 12.228 9.983 6.515 1.00 71.31 101 TYR A CA 1
ATOM 752 C C . TYR A 1 101 ? 12.741 10.456 5.148 1.00 71.31 101 TYR A C 1
ATOM 754 O O . TYR A 1 101 ? 13.952 10.460 4.926 1.00 71.31 101 TYR A O 1
ATOM 762 N N . ASN A 1 102 ? 11.845 10.883 4.251 1.00 71.88 102 ASN A N 1
ATOM 763 C CA . ASN A 1 102 ? 12.227 11.389 2.929 1.00 71.88 102 ASN A CA 1
ATOM 764 C C . ASN A 1 102 ? 12.941 12.746 3.005 1.00 71.88 102 ASN A C 1
ATOM 766 O O . ASN A 1 102 ? 13.895 12.973 2.269 1.00 71.88 102 ASN A O 1
ATOM 770 N N . VAL A 1 103 ? 12.507 13.634 3.903 1.00 79.06 103 VAL A N 1
ATOM 771 C CA . VAL A 1 103 ? 13.068 14.989 4.034 1.00 79.06 103 VAL A CA 1
ATOM 772 C C . VAL A 1 103 ? 14.409 14.989 4.773 1.00 79.06 103 VAL A C 1
ATOM 774 O O . VAL A 1 103 ? 15.316 15.723 4.395 1.00 79.06 103 VAL A O 1
ATOM 777 N N . THR A 1 104 ? 14.559 14.173 5.821 1.00 70.06 104 THR A N 1
ATOM 778 C CA . THR A 1 104 ? 15.755 14.189 6.691 1.00 70.06 104 THR A CA 1
ATOM 779 C C . THR A 1 104 ? 16.838 13.187 6.284 1.00 70.06 104 THR A C 1
ATOM 781 O O . THR A 1 104 ? 17.907 13.163 6.890 1.00 70.06 104 THR A O 1
ATOM 784 N N . GLY A 1 105 ? 16.596 12.349 5.268 1.00 61.19 105 GLY A N 1
ATOM 785 C CA . GLY A 1 105 ? 17.574 11.369 4.780 1.00 61.19 105 GLY A CA 1
ATOM 786 C C . GLY A 1 105 ? 17.947 10.282 5.798 1.00 61.19 105 GLY A C 1
ATOM 787 O O . GLY A 1 105 ? 18.960 9.600 5.630 1.00 61.19 105 GLY A O 1
ATOM 788 N N . PHE A 1 106 ? 17.155 10.101 6.861 1.00 57.69 106 PHE A N 1
ATOM 789 C CA . PHE A 1 106 ? 17.431 9.138 7.926 1.00 57.69 106 PHE A CA 1
ATOM 790 C C . PHE A 1 106 ? 17.307 7.702 7.384 1.00 57.69 106 PHE A C 1
ATOM 792 O O . PHE A 1 106 ? 16.234 7.113 7.328 1.00 57.69 106 PHE A O 1
ATOM 799 N N . ARG A 1 107 ? 18.412 7.101 6.939 1.00 55.53 107 ARG A N 1
ATOM 800 C CA . ARG A 1 107 ? 18.441 5.792 6.260 1.00 55.53 107 ARG A CA 1
ATOM 801 C C . ARG A 1 107 ? 18.310 4.614 7.237 1.00 55.53 107 ARG A C 1
ATOM 803 O O . ARG A 1 107 ? 19.121 3.696 7.246 1.00 55.53 107 ARG A O 1
ATOM 810 N N . SER A 1 108 ? 17.275 4.615 8.068 1.00 59.09 108 SER A N 1
ATOM 811 C CA . SER A 1 108 ? 16.888 3.455 8.876 1.00 59.09 108 SER A CA 1
ATOM 812 C C . SER A 1 108 ? 15.622 2.828 8.300 1.00 59.09 108 SER A C 1
ATOM 814 O O . SER A 1 108 ? 14.585 2.799 8.954 1.00 59.09 108 SER A O 1
ATOM 816 N N . ALA A 1 109 ? 15.705 2.287 7.077 1.00 61.94 109 ALA A N 1
ATOM 817 C CA . ALA A 1 109 ? 14.596 1.569 6.426 1.00 61.94 109 ALA A CA 1
ATOM 818 C C . ALA A 1 109 ? 13.990 0.479 7.335 1.00 61.94 109 ALA A C 1
ATOM 820 O O . ALA A 1 109 ? 12.781 0.254 7.341 1.00 61.94 109 ALA A O 1
ATOM 821 N N . ARG A 1 110 ? 14.831 -0.127 8.185 1.00 64.19 110 ARG A N 1
ATOM 822 C CA . ARG A 1 110 ? 14.421 -1.063 9.235 1.00 64.19 110 ARG A CA 1
ATOM 823 C C . ARG A 1 110 ? 13.410 -0.452 10.213 1.00 64.19 110 ARG A C 1
ATOM 825 O O . ARG A 1 110 ? 12.412 -1.091 10.510 1.00 64.19 110 ARG A O 1
ATOM 832 N N . GLN A 1 111 ? 13.630 0.773 10.691 1.00 65.31 111 GLN A N 1
ATOM 833 C CA . GLN A 1 111 ? 12.733 1.425 11.653 1.00 65.31 111 GLN A CA 1
ATOM 834 C C . GLN A 1 111 ? 11.391 1.820 11.021 1.00 65.31 111 GLN A C 1
ATOM 836 O O . GLN A 1 111 ? 10.352 1.647 11.652 1.00 65.31 111 GLN A O 1
ATOM 841 N N . LEU A 1 112 ? 11.393 2.273 9.762 1.00 69.56 112 LEU A N 1
ATOM 842 C CA . LEU A 1 112 ? 10.159 2.572 9.028 1.00 69.56 112 LEU A CA 1
ATOM 843 C C . LEU A 1 112 ? 9.318 1.307 8.792 1.00 69.56 112 LEU A C 1
ATOM 845 O O . LEU A 1 112 ? 8.109 1.320 9.012 1.00 69.56 112 LEU A O 1
ATOM 849 N N . SER A 1 113 ? 9.965 0.194 8.426 1.00 70.56 113 SER A N 1
ATOM 850 C CA . SER A 1 113 ? 9.292 -1.102 8.292 1.00 70.56 113 SER A CA 1
ATOM 851 C C . SER A 1 113 ? 8.758 -1.620 9.631 1.00 70.56 113 SER A C 1
ATOM 853 O O . SER A 1 113 ? 7.647 -2.137 9.655 1.00 70.56 113 SER A O 1
ATOM 855 N N . ALA A 1 114 ? 9.491 -1.465 10.744 1.00 73.50 114 ALA A N 1
ATOM 856 C CA . ALA A 1 114 ? 8.989 -1.809 12.085 1.00 73.50 114 ALA A CA 1
ATOM 857 C C . ALA A 1 114 ? 7.739 -1.009 12.446 1.00 73.50 114 ALA A C 1
ATOM 859 O O . ALA A 1 114 ? 6.758 -1.565 12.934 1.00 73.50 114 ALA A O 1
ATOM 860 N N . PHE A 1 115 ? 7.784 0.303 12.205 1.00 73.69 115 PHE A N 1
ATOM 861 C CA . PHE A 1 115 ? 6.673 1.189 12.507 1.00 73.69 115 PHE A CA 1
ATOM 862 C C . PHE A 1 115 ? 5.424 0.791 11.716 1.00 73.69 115 PHE A C 1
ATOM 864 O O . PHE A 1 115 ? 4.351 0.641 12.297 1.00 73.69 115 PHE A O 1
ATOM 871 N N . ALA A 1 116 ? 5.571 0.547 10.411 1.00 75.81 116 ALA A N 1
ATOM 872 C CA . ALA A 1 116 ? 4.481 0.073 9.568 1.00 75.81 116 ALA A CA 1
ATOM 873 C C . ALA A 1 116 ? 3.903 -1.255 10.090 1.00 75.81 116 ALA A C 1
ATOM 875 O O . ALA A 1 116 ? 2.692 -1.379 10.259 1.00 75.81 116 ALA A O 1
ATOM 876 N N . VAL A 1 117 ? 4.770 -2.213 10.428 1.00 78.25 117 VAL A N 1
ATOM 877 C CA . VAL A 1 117 ? 4.391 -3.546 10.921 1.00 78.25 117 VAL A CA 1
ATOM 878 C C . VAL A 1 117 ? 3.560 -3.503 12.206 1.00 78.25 117 VAL A C 1
ATOM 880 O O . VAL A 1 117 ? 2.670 -4.332 12.363 1.00 78.25 117 VAL A O 1
ATOM 883 N N . VAL A 1 118 ? 3.804 -2.548 13.105 1.00 76.88 118 VAL A N 1
ATOM 884 C CA . VAL A 1 118 ? 3.011 -2.382 14.338 1.00 76.88 118 VAL A CA 1
ATOM 885 C C . VAL A 1 118 ? 1.753 -1.540 14.099 1.00 76.88 118 VAL A C 1
ATOM 887 O O . VAL A 1 118 ? 0.709 -1.787 14.701 1.00 76.88 118 VAL A O 1
ATOM 890 N N . ASN A 1 119 ? 1.814 -0.558 13.199 1.00 81.69 119 ASN A N 1
ATOM 891 C CA . ASN A 1 119 ? 0.699 0.346 12.923 1.00 81.69 119 ASN A CA 1
ATOM 892 C C . ASN A 1 119 ? -0.447 -0.349 12.159 1.00 81.69 119 ASN A C 1
ATOM 894 O O . ASN A 1 119 ? -1.612 -0.161 12.505 1.00 81.69 119 ASN A O 1
ATOM 898 N N . TYR A 1 120 ? -0.135 -1.218 11.190 1.00 81.88 120 TYR A N 1
ATOM 899 C CA . TYR A 1 120 ? -1.134 -1.972 10.417 1.00 81.88 120 TYR A CA 1
ATOM 900 C C . TYR A 1 120 ? -2.090 -2.851 11.257 1.00 81.88 120 TYR A C 1
ATOM 902 O O . TYR A 1 120 ? -3.306 -2.759 11.042 1.00 81.88 120 TYR A O 1
ATOM 910 N N . PRO A 1 121 ? -1.629 -3.685 12.214 1.00 83.12 121 PRO A N 1
ATOM 911 C CA . PRO A 1 121 ? -2.523 -4.463 13.074 1.00 83.12 121 PRO A CA 1
ATOM 912 C C . PRO A 1 121 ? -3.341 -3.574 14.020 1.00 83.12 121 PRO A C 1
ATOM 914 O O . PRO A 1 121 ? -4.515 -3.850 14.249 1.00 83.12 121 PRO A O 1
ATOM 917 N N . LEU A 1 122 ? -2.777 -2.466 14.516 1.00 83.56 122 LEU A N 1
ATOM 918 C CA . LEU A 1 122 ? -3.511 -1.521 15.368 1.00 83.56 122 LEU A CA 1
ATOM 919 C C . LEU A 1 122 ? -4.624 -0.788 14.605 1.00 83.56 122 LEU A C 1
ATOM 921 O O . LEU A 1 122 ? -5.750 -0.686 15.093 1.00 83.56 122 LEU A O 1
ATOM 925 N N . GLY A 1 123 ? -4.339 -0.318 13.389 1.00 81.25 123 GLY A N 1
ATOM 926 C CA . GLY A 1 123 ? -5.333 0.333 12.536 1.00 81.25 123 GLY A CA 1
ATOM 927 C C . GLY A 1 123 ? -6.444 -0.623 12.091 1.00 81.25 123 GLY A C 1
ATOM 928 O O . GLY A 1 123 ? -7.616 -0.255 12.079 1.00 81.25 123 GLY A O 1
ATOM 929 N N . SER A 1 124 ? -6.106 -1.876 11.771 1.00 82.12 124 SER A N 1
ATOM 930 C CA . SER A 1 124 ? -7.108 -2.885 11.395 1.00 82.12 124 SER A CA 1
ATOM 931 C C . SER A 1 124 ? -7.987 -3.320 12.573 1.00 82.12 124 SER A C 1
ATOM 933 O O . SER A 1 124 ? -9.196 -3.431 12.388 1.00 82.12 124 SER A O 1
ATOM 935 N N . LEU A 1 125 ? -7.444 -3.452 13.789 1.00 84.12 125 LEU A N 1
ATOM 936 C CA . LEU A 1 125 ? -8.244 -3.666 15.007 1.00 84.12 125 LEU A CA 1
ATOM 937 C C . LEU A 1 125 ? -9.241 -2.535 15.252 1.00 84.12 125 LEU A C 1
ATOM 939 O O . LEU A 1 125 ? -10.408 -2.786 15.550 1.00 84.12 125 LEU A O 1
ATOM 943 N N . SER A 1 126 ? -8.791 -1.291 15.090 1.00 83.62 126 SER A N 1
ATOM 944 C CA . SER A 1 126 ? -9.656 -0.125 15.232 1.00 83.62 126 SER A CA 1
ATOM 945 C C . SER A 1 126 ? -10.809 -0.143 14.221 1.00 83.62 126 SER A C 1
ATOM 947 O O . SER A 1 126 ? -11.941 0.133 14.607 1.00 83.62 126 SER A O 1
ATOM 949 N N . ARG A 1 127 ? -10.559 -0.556 12.970 1.00 79.75 127 ARG A N 1
ATOM 950 C CA . ARG A 1 127 ? -11.605 -0.717 11.943 1.00 79.75 127 ARG A CA 1
ATOM 951 C C . ARG A 1 127 ? -12.570 -1.863 12.240 1.00 79.75 127 ARG A C 1
ATOM 953 O O . ARG A 1 127 ? -13.760 -1.718 11.989 1.00 79.75 127 ARG A O 1
ATOM 960 N N . ILE A 1 128 ? -12.098 -2.984 12.789 1.00 84.75 128 ILE A N 1
ATOM 961 C CA . ILE A 1 128 ? -12.985 -4.077 13.224 1.00 84.75 128 ILE A CA 1
ATOM 962 C C . ILE A 1 128 ? -13.940 -3.564 14.306 1.00 84.75 128 ILE A C 1
ATOM 964 O O . ILE A 1 128 ? -15.141 -3.796 14.217 1.00 84.75 128 ILE A O 1
ATOM 968 N N . PHE A 1 129 ? -13.422 -2.825 15.290 1.00 82.19 129 PHE A N 1
ATOM 969 C CA . PHE A 1 129 ? -14.223 -2.296 16.392 1.00 82.19 129 PHE A CA 1
ATOM 970 C C . PHE A 1 129 ? -15.287 -1.292 15.932 1.00 82.19 129 PHE A C 1
ATOM 972 O O . PHE A 1 129 ? -16.438 -1.428 16.332 1.00 82.19 129 PHE A O 1
ATOM 979 N N . THR A 1 130 ? -14.947 -0.341 15.053 1.00 78.94 130 THR A N 1
ATOM 980 C CA . THR A 1 130 ? -15.945 0.599 14.506 1.00 78.94 130 THR A CA 1
ATOM 981 C C . THR A 1 130 ? -16.982 -0.120 13.649 1.00 78.94 130 THR A C 1
ATOM 983 O O . THR A 1 130 ? -18.169 0.150 13.765 1.00 78.94 130 THR A O 1
ATOM 986 N N . THR A 1 131 ? -16.570 -1.109 12.846 1.00 78.31 131 THR A N 1
ATOM 987 C CA . THR A 1 131 ? -17.509 -1.882 12.011 1.00 78.31 131 THR A CA 1
ATOM 988 C C . THR A 1 131 ? -18.504 -2.665 12.868 1.00 78.31 131 THR A C 1
ATOM 990 O O . THR A 1 131 ? -19.683 -2.690 12.548 1.00 78.31 131 THR A O 1
ATOM 993 N N . LEU A 1 132 ? -18.058 -3.237 13.992 1.00 78.62 132 LEU A N 1
ATOM 994 C CA . LEU A 1 132 ? -18.936 -3.918 14.952 1.00 78.62 132 LEU A CA 1
ATOM 995 C C . LEU A 1 132 ? -19.927 -2.975 15.653 1.00 78.62 132 LEU A C 1
ATOM 997 O O . LEU A 1 132 ? -20.936 -3.447 16.169 1.00 78.62 132 LEU A O 1
ATOM 1001 N N . GLN A 1 133 ? -19.628 -1.676 15.718 1.00 76.56 133 GLN A N 1
ATOM 1002 C CA . GLN A 1 133 ? -20.474 -0.674 16.373 1.00 76.56 133 GLN A CA 1
ATOM 1003 C C . GLN A 1 133 ? -21.416 0.049 15.405 1.00 76.56 133 GLN A C 1
ATOM 1005 O O . GLN A 1 133 ? -22.470 0.511 15.833 1.00 76.56 133 GLN A O 1
ATOM 1010 N N . GLU A 1 134 ? -21.055 0.147 14.124 1.00 69.56 134 GLU A N 1
ATOM 1011 C CA . GLU A 1 134 ? -21.760 0.981 13.141 1.00 69.56 134 GLU A CA 1
ATOM 1012 C C . GLU A 1 134 ? -22.402 0.212 11.983 1.00 69.56 134 GLU A C 1
ATOM 1014 O O . GLU A 1 134 ? -23.282 0.764 11.324 1.00 69.56 134 GLU A O 1
ATOM 1019 N N . VAL A 1 135 ? -21.960 -1.014 11.677 1.00 66.62 135 VAL A N 1
ATOM 1020 C CA . VAL A 1 135 ? -22.309 -1.678 10.412 1.00 66.62 135 VAL A CA 1
ATOM 1021 C C . VAL A 1 135 ? -22.770 -3.124 10.633 1.00 66.62 135 VAL A C 1
ATOM 1023 O O . VAL A 1 135 ? -21.982 -3.997 10.985 1.00 66.62 135 VAL A O 1
ATOM 1026 N N . ASP A 1 136 ? -24.036 -3.403 10.312 1.00 70.56 136 ASP A N 1
ATOM 1027 C CA . ASP A 1 136 ? -24.655 -4.745 10.295 1.00 70.56 136 ASP A CA 1
ATOM 1028 C C . ASP A 1 136 ? -24.319 -5.561 9.019 1.00 70.56 136 ASP A C 1
ATOM 1030 O O . ASP A 1 136 ? -25.039 -6.484 8.644 1.00 70.56 136 ASP A O 1
ATOM 1034 N N . ASP A 1 137 ? -23.228 -5.233 8.313 1.00 75.62 137 ASP A N 1
ATOM 1035 C CA . ASP A 1 137 ? -22.782 -5.967 7.120 1.00 75.62 137 ASP A CA 1
ATOM 1036 C C . ASP A 1 137 ? -21.701 -6.998 7.490 1.00 75.62 137 ASP A C 1
ATOM 1038 O O . ASP A 1 137 ? -20.505 -6.665 7.543 1.00 75.62 137 ASP A O 1
ATOM 1042 N N . PRO A 1 138 ? -22.058 -8.286 7.677 1.00 77.06 138 PRO A N 1
ATOM 1043 C CA . PRO A 1 138 ? -21.098 -9.317 8.069 1.00 77.06 138 PRO A CA 1
ATOM 1044 C C . PRO A 1 138 ? -20.001 -9.520 7.017 1.00 77.06 138 PRO A C 1
ATOM 1046 O O . PRO A 1 138 ? -18.885 -9.911 7.351 1.00 77.06 138 PRO A O 1
ATOM 1049 N N . LEU A 1 139 ? -20.272 -9.207 5.745 1.00 81.44 139 LEU A N 1
ATOM 1050 C CA . LEU A 1 139 ? -19.289 -9.323 4.668 1.00 81.44 139 LEU A CA 1
ATOM 1051 C C . LEU A 1 139 ? -18.108 -8.352 4.846 1.00 81.44 139 LEU A C 1
ATOM 1053 O O . LEU A 1 139 ? -16.957 -8.739 4.635 1.00 81.44 139 LEU A O 1
ATOM 1057 N N . LEU A 1 140 ? -18.379 -7.113 5.271 1.00 80.31 140 LEU A N 1
ATOM 1058 C CA . LEU A 1 140 ? -17.343 -6.109 5.525 1.00 80.31 140 LEU A CA 1
ATOM 1059 C C . LEU A 1 140 ? -16.513 -6.495 6.759 1.00 80.31 140 LEU A C 1
ATOM 1061 O O . LEU A 1 140 ? -15.282 -6.404 6.748 1.00 80.31 140 LEU A O 1
ATOM 1065 N N . LEU A 1 141 ? -17.190 -7.011 7.789 1.00 82.44 141 LEU A N 1
ATOM 1066 C CA . LEU A 1 141 ? -16.572 -7.501 9.016 1.00 82.44 141 LEU A CA 1
ATOM 1067 C C . LEU A 1 141 ? -15.609 -8.669 8.749 1.00 82.44 141 LEU A C 1
ATOM 1069 O O . LEU A 1 141 ? -14.457 -8.627 9.188 1.00 82.44 141 LEU A O 1
ATOM 1073 N N . TYR A 1 142 ? -16.034 -9.683 7.985 1.00 85.12 142 TYR A N 1
ATOM 1074 C CA . TYR A 1 142 ? -15.167 -10.810 7.620 1.00 85.12 142 TYR A CA 1
ATOM 1075 C C . TYR A 1 142 ? -13.944 -10.360 6.814 1.00 85.12 142 TYR A C 1
ATOM 1077 O O . TYR A 1 142 ? -12.849 -10.885 7.030 1.00 85.12 142 TYR A O 1
ATOM 1085 N N . GLY A 1 143 ? -14.094 -9.355 5.944 1.00 84.38 143 GLY A N 1
ATOM 1086 C CA . GLY A 1 143 ? -12.981 -8.754 5.210 1.00 84.3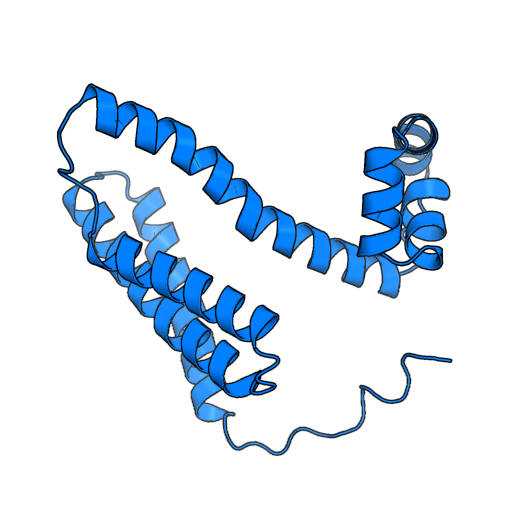8 143 GLY A CA 1
ATOM 1087 C C . GLY A 1 143 ? -11.927 -8.128 6.129 1.00 84.38 143 GLY A C 1
ATOM 1088 O O . GLY A 1 143 ? -10.733 -8.392 5.968 1.00 84.38 143 GLY A O 1
ATOM 1089 N N . PHE A 1 144 ? -12.343 -7.352 7.135 1.00 84.69 144 PHE A N 1
ATOM 1090 C CA . PHE A 1 144 ? -11.410 -6.750 8.094 1.00 84.69 144 PHE A CA 1
ATOM 1091 C C . PHE A 1 144 ? -10.759 -7.773 9.029 1.00 84.69 144 PHE A C 1
ATOM 1093 O O . PHE A 1 144 ? -9.566 -7.652 9.307 1.00 84.69 144 PHE A O 1
ATOM 1100 N N . ILE A 1 145 ? -11.491 -8.803 9.465 1.00 87.38 145 ILE A N 1
ATOM 1101 C CA . ILE A 1 145 ? -10.943 -9.891 10.291 1.00 87.38 145 ILE A CA 1
ATOM 1102 C C . ILE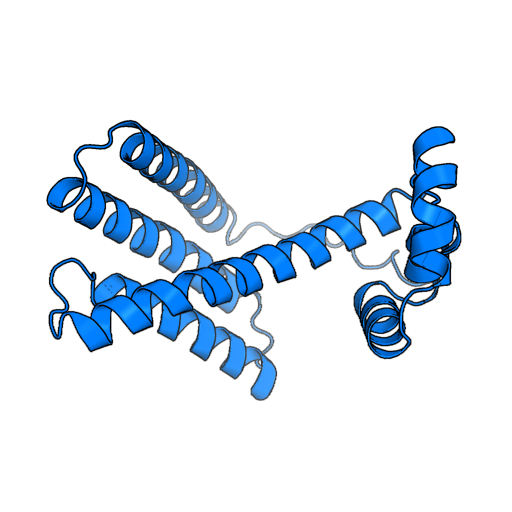 A 1 145 ? -9.901 -10.697 9.506 1.00 87.38 145 ILE A C 1
ATOM 1104 O O . ILE A 1 145 ? -8.802 -10.939 10.009 1.00 87.38 145 ILE A O 1
ATOM 1108 N N . ALA A 1 146 ? -10.205 -11.070 8.259 1.00 87.56 146 ALA A N 1
ATOM 1109 C CA . ALA A 1 146 ? -9.250 -11.749 7.386 1.00 87.56 146 ALA A CA 1
ATOM 1110 C C . ALA A 1 146 ? -8.012 -10.873 7.131 1.00 87.56 146 ALA A C 1
ATOM 1112 O O . ALA A 1 146 ? -6.878 -11.346 7.227 1.00 87.56 146 ALA A O 1
ATOM 1113 N N . GLY A 1 147 ? -8.217 -9.574 6.886 1.00 84.69 147 GLY A N 1
ATOM 1114 C CA . GLY A 1 147 ? -7.140 -8.596 6.754 1.00 84.69 147 GLY A CA 1
ATOM 1115 C C . GLY A 1 147 ? -6.257 -8.514 8.001 1.00 84.69 147 GLY A C 1
ATOM 1116 O O . GLY A 1 147 ? -5.032 -8.542 7.879 1.00 84.69 147 GLY A O 1
ATOM 1117 N N . PHE A 1 148 ? -6.847 -8.464 9.197 1.00 87.62 148 PHE A N 1
ATOM 1118 C CA . PHE A 1 148 ? -6.107 -8.478 10.460 1.00 87.62 148 PHE A CA 1
ATOM 1119 C C . PHE A 1 148 ? -5.293 -9.763 10.621 1.00 87.62 148 PHE A C 1
ATOM 1121 O O . PHE A 1 148 ? -4.116 -9.686 10.955 1.00 87.62 148 PHE A O 1
ATOM 1128 N N . ALA A 1 149 ? -5.868 -10.930 10.315 1.00 89.25 149 ALA A N 1
ATOM 1129 C CA . ALA A 1 149 ? -5.163 -12.206 10.412 1.00 89.25 149 ALA A CA 1
ATOM 1130 C C . ALA A 1 149 ? -3.912 -12.247 9.515 1.00 89.25 149 ALA A C 1
ATOM 1132 O O . ALA A 1 149 ? -2.829 -12.594 9.987 1.00 89.25 149 ALA A O 1
ATOM 1133 N N . PHE A 1 150 ? -4.019 -11.824 8.250 1.00 87.38 150 PHE A N 1
ATOM 1134 C CA . PHE A 1 150 ? -2.861 -11.766 7.350 1.00 87.38 150 PHE A CA 1
ATOM 1135 C C . PHE A 1 150 ? -1.801 -10.760 7.816 1.00 87.38 150 PHE A C 1
ATOM 1137 O O . PHE A 1 150 ? -0.611 -11.084 7.835 1.00 87.38 150 PHE A O 1
ATOM 1144 N N . ASN A 1 151 ? -2.216 -9.560 8.236 1.00 84.88 151 ASN A N 1
ATOM 1145 C CA . ASN A 1 151 ? -1.291 -8.542 8.743 1.00 84.88 151 ASN A CA 1
ATOM 1146 C C . ASN A 1 151 ? -0.618 -8.980 10.056 1.00 84.88 151 ASN A C 1
ATOM 1148 O O . ASN A 1 151 ? 0.567 -8.720 10.252 1.00 84.88 151 ASN A O 1
ATOM 1152 N N . ALA A 1 152 ? -1.330 -9.703 10.923 1.00 86.31 152 ALA A N 1
ATOM 1153 C CA . ALA A 1 152 ? -0.787 -10.263 12.153 1.00 86.31 152 ALA A CA 1
ATOM 1154 C C . ALA A 1 152 ? 0.267 -11.340 11.860 1.00 86.31 152 ALA A C 1
ATOM 1156 O O . ALA A 1 152 ? 1.359 -11.288 12.423 1.00 86.31 152 ALA A O 1
ATOM 1157 N N . VAL A 1 153 ? 0.001 -12.263 10.930 1.00 88.44 153 VAL A N 1
ATOM 1158 C CA . VAL A 1 153 ? 0.983 -13.279 10.512 1.00 88.44 153 VAL A CA 1
ATOM 1159 C C . VAL A 1 153 ? 2.245 -12.624 9.947 1.00 88.44 153 VAL A C 1
ATOM 1161 O O . VAL A 1 153 ? 3.348 -12.977 10.362 1.00 88.44 153 VAL A O 1
ATOM 1164 N N . LEU A 1 154 ? 2.101 -11.632 9.062 1.00 82.62 154 LEU A N 1
ATOM 1165 C CA . LEU A 1 154 ? 3.238 -10.873 8.531 1.00 82.62 154 LEU A CA 1
ATOM 1166 C C . LEU A 1 154 ? 4.014 -10.161 9.644 1.00 82.62 154 LEU A C 1
ATOM 1168 O O . LEU A 1 154 ? 5.243 -10.202 9.658 1.00 82.62 154 LEU A O 1
ATOM 1172 N N . SER A 1 155 ? 3.316 -9.563 10.612 1.00 83.38 155 SER A N 1
ATOM 1173 C CA . SER A 1 155 ? 3.966 -8.886 11.736 1.00 83.38 155 SER A CA 1
ATOM 1174 C C . SER A 1 155 ? 4.785 -9.838 12.606 1.00 83.38 155 SER A C 1
ATOM 1176 O O . SER A 1 155 ? 5.934 -9.541 12.933 1.00 83.38 155 SER A O 1
ATOM 1178 N N . LEU A 1 156 ? 4.245 -11.024 12.899 1.00 85.44 156 LEU A N 1
ATOM 1179 C CA . LEU A 1 156 ? 4.937 -12.061 13.657 1.00 85.44 156 LEU A CA 1
ATOM 1180 C C . LEU A 1 156 ? 6.156 -12.585 12.898 1.00 85.44 156 LEU A C 1
ATOM 1182 O O . LEU A 1 156 ? 7.210 -12.763 13.503 1.00 85.44 156 LEU A O 1
ATOM 1186 N N . GLN A 1 157 ? 6.046 -12.775 11.579 1.00 85.38 157 GLN A N 1
ATOM 1187 C CA . GLN A 1 157 ? 7.183 -13.168 10.747 1.00 85.38 157 GLN A CA 1
ATOM 1188 C C . GLN A 1 157 ? 8.292 -12.114 10.785 1.00 85.38 157 GLN A C 1
ATOM 1190 O O . GLN A 1 157 ? 9.450 -12.460 10.997 1.00 85.38 157 GLN A O 1
ATOM 1195 N N . VAL A 1 158 ? 7.963 -10.828 10.644 1.00 81.00 158 VAL A N 1
ATOM 1196 C CA . VAL A 1 158 ? 8.969 -9.756 10.688 1.00 81.00 158 VAL A CA 1
ATOM 1197 C C . VAL A 1 158 ? 9.656 -9.682 12.053 1.00 81.00 158 VAL A C 1
ATOM 1199 O O . VAL A 1 158 ? 10.873 -9.515 12.101 1.00 81.00 158 VAL A O 1
ATOM 1202 N N . ILE A 1 159 ? 8.914 -9.848 13.153 1.00 80.94 159 ILE A N 1
ATOM 1203 C CA . ILE A 1 159 ? 9.484 -9.881 14.509 1.00 80.94 159 ILE A CA 1
ATOM 1204 C C . ILE A 1 159 ? 10.393 -11.104 14.684 1.00 80.94 159 ILE A C 1
ATOM 1206 O O . ILE A 1 159 ? 11.503 -10.978 15.198 1.00 80.94 159 ILE A O 1
ATOM 1210 N N . TYR A 1 160 ? 9.954 -12.278 14.226 1.00 84.19 160 TYR A N 1
ATOM 1211 C CA . TYR A 1 160 ? 10.721 -13.517 14.338 1.00 84.19 160 TYR A CA 1
ATOM 1212 C C . TYR A 1 160 ? 12.024 -13.467 13.521 1.00 84.19 160 TYR A C 1
ATOM 1214 O O . TYR A 1 160 ? 13.084 -13.850 14.014 1.00 84.19 160 TYR A O 1
ATOM 1222 N N . TYR A 1 161 ? 11.978 -12.932 12.298 1.00 81.50 161 TYR A N 1
ATOM 1223 C CA . TYR A 1 161 ? 13.135 -12.814 11.402 1.00 81.50 161 TYR A CA 1
ATOM 1224 C C . TYR A 1 161 ? 13.937 -11.511 11.574 1.00 81.50 161 TYR A C 1
ATOM 1226 O O . TYR A 1 161 ? 14.875 -11.267 10.814 1.00 81.50 161 TYR A O 1
ATOM 1234 N N . TRP A 1 162 ? 13.636 -10.688 12.584 1.00 75.69 162 TRP A N 1
ATOM 1235 C CA . TRP A 1 162 ? 14.240 -9.361 12.784 1.00 75.69 162 TRP A CA 1
ATOM 1236 C C . TRP A 1 162 ? 15.775 -9.375 12.907 1.00 75.69 162 TRP A C 1
ATOM 1238 O O . TRP A 1 162 ? 16.446 -8.416 12.520 1.00 75.69 162 TRP A O 1
ATOM 1248 N N . ASN A 1 163 ? 16.328 -10.479 13.420 1.00 70.50 163 ASN A N 1
ATOM 1249 C CA . ASN A 1 163 ? 17.764 -10.691 13.632 1.00 70.50 163 ASN A CA 1
ATOM 1250 C C . ASN A 1 163 ? 18.402 -11.704 12.663 1.00 70.50 163 ASN A C 1
ATOM 1252 O O . ASN A 1 163 ? 19.580 -12.025 12.819 1.00 70.50 163 ASN A O 1
ATOM 1256 N N . ALA A 1 164 ? 17.667 -12.223 11.675 1.00 69.88 164 ALA A N 1
ATOM 1257 C CA . ALA A 1 164 ? 18.246 -13.155 10.713 1.00 69.88 164 ALA A CA 1
ATOM 1258 C C . ALA A 1 164 ? 19.243 -12.416 9.788 1.00 69.88 164 ALA A C 1
ATOM 1260 O O . ALA A 1 164 ? 18.910 -11.347 9.266 1.00 69.88 164 ALA A O 1
ATOM 1261 N N . PRO A 1 165 ? 20.465 -12.941 9.565 1.00 51.00 165 PRO A N 1
ATOM 1262 C CA . PRO A 1 165 ? 21.409 -12.331 8.638 1.00 51.00 165 PRO A CA 1
ATOM 1263 C C . PRO A 1 165 ? 20.844 -12.404 7.216 1.00 51.00 165 PRO A C 1
ATOM 1265 O O . PRO A 1 165 ? 20.598 -13.484 6.680 1.00 51.00 165 PRO A O 1
ATOM 1268 N N . THR A 1 166 ? 20.625 -11.248 6.594 1.00 55.31 166 THR A N 1
ATOM 1269 C CA . THR A 1 166 ? 20.192 -11.163 5.199 1.00 55.31 166 THR A CA 1
ATOM 1270 C C . THR A 1 166 ? 21.318 -11.644 4.282 1.00 55.31 166 THR A C 1
ATOM 1272 O O . THR A 1 166 ? 22.412 -11.076 4.279 1.00 55.31 166 THR A O 1
ATOM 1275 N N . SER A 1 167 ? 21.061 -12.700 3.502 1.00 42.41 167 SER A N 1
ATOM 1276 C CA . SER A 1 167 ? 21.980 -13.180 2.464 1.00 42.41 167 SER A CA 1
ATOM 1277 C C . SER A 1 167 ? 22.218 -12.065 1.437 1.00 42.41 167 SER A C 1
ATOM 1279 O O . SER A 1 167 ? 21.297 -11.637 0.739 1.00 42.41 167 SER A O 1
ATOM 1281 N N . LYS A 1 168 ? 23.444 -11.536 1.399 1.00 45.19 168 LYS A N 1
ATOM 1282 C CA . LYS A 1 168 ? 23.871 -10.380 0.594 1.00 45.19 168 LYS A CA 1
ATOM 1283 C C . LYS A 1 168 ? 24.121 -10.733 -0.882 1.00 45.19 168 LYS A C 1
ATOM 1285 O O . LYS A 1 168 ? 25.191 -10.414 -1.386 1.00 45.19 168 LYS A O 1
ATOM 1290 N N . ASP A 1 169 ? 23.185 -11.376 -1.579 1.00 41.19 169 ASP A N 1
ATOM 1291 C CA . ASP A 1 169 ? 23.496 -11.892 -2.928 1.00 41.19 169 ASP A CA 1
ATOM 1292 C C . ASP A 1 169 ? 22.460 -11.591 -4.020 1.00 41.19 169 ASP A C 1
ATOM 1294 O O . ASP A 1 169 ? 22.375 -12.282 -5.030 1.00 41.19 169 ASP A O 1
ATOM 1298 N N . THR A 1 170 ? 21.631 -10.553 -3.860 1.00 42.19 170 THR A N 1
ATOM 1299 C CA . THR A 1 170 ? 20.645 -10.197 -4.909 1.00 42.19 170 THR A CA 1
ATOM 1300 C C . THR A 1 170 ? 20.685 -8.734 -5.350 1.00 42.19 170 THR A C 1
ATOM 1302 O O . THR A 1 170 ? 20.200 -8.419 -6.433 1.00 42.19 170 THR A O 1
ATOM 1305 N N . GLU A 1 171 ? 21.328 -7.833 -4.601 1.00 43.66 171 GLU A N 1
ATOM 1306 C CA . GLU A 1 171 ? 21.327 -6.401 -4.950 1.00 43.66 171 GLU A CA 1
ATOM 1307 C C . GLU A 1 171 ? 22.467 -5.991 -5.907 1.00 43.66 171 GLU A C 1
ATOM 1309 O O . GLU A 1 171 ? 22.328 -5.012 -6.630 1.00 43.66 171 GLU A O 1
ATOM 1314 N N . SER A 1 172 ? 23.562 -6.759 -6.007 1.00 38.19 172 SER A N 1
ATOM 1315 C CA . SER A 1 172 ? 24.737 -6.350 -6.804 1.00 38.19 172 SER A CA 1
ATOM 1316 C C . SER A 1 172 ? 24.704 -6.743 -8.290 1.00 38.19 172 SER A C 1
ATOM 1318 O O . SER A 1 172 ? 25.642 -6.412 -9.006 1.00 38.19 172 SER A O 1
ATOM 1320 N N . LYS A 1 173 ? 23.666 -7.435 -8.785 1.00 37.62 173 LYS A N 1
ATOM 1321 C CA . LYS A 1 173 ? 23.577 -7.858 -10.204 1.00 37.62 173 LYS A CA 1
ATOM 1322 C C . LYS A 1 173 ? 22.470 -7.153 -11.000 1.00 37.62 173 LYS A C 1
ATOM 1324 O O . LYS A 1 173 ? 22.092 -7.608 -12.074 1.00 37.62 173 LYS A O 1
ATOM 1329 N N . LYS A 1 174 ? 21.917 -6.062 -10.459 1.00 48.53 174 LYS A N 1
ATOM 1330 C CA . LYS A 1 174 ? 20.873 -5.240 -11.091 1.00 48.53 174 LYS A CA 1
ATOM 1331 C C . LYS A 1 174 ? 21.345 -3.801 -11.322 1.00 48.53 174 LYS A C 1
ATOM 1333 O O . LYS A 1 174 ? 20.646 -2.878 -10.931 1.00 48.53 174 LYS A O 1
ATOM 1338 N N . LEU A 1 175 ? 22.513 -3.603 -11.930 1.00 48.44 175 LEU A N 1
ATOM 1339 C CA . LEU A 1 175 ? 22.798 -2.404 -12.730 1.00 48.44 175 LEU A CA 1
ATOM 1340 C C . LEU A 1 175 ? 24.114 -2.589 -13.503 1.00 48.44 175 LEU A C 1
ATOM 1342 O O . LEU A 1 175 ? 25.144 -2.067 -13.103 1.00 48.44 175 LEU A O 1
ATOM 1346 N N . ASP A 1 176 ? 24.054 -3.349 -14.591 1.00 32.94 176 ASP A N 1
ATOM 1347 C CA . ASP A 1 176 ? 24.934 -3.210 -15.758 1.00 32.94 176 ASP A CA 1
ATOM 1348 C C . ASP A 1 176 ? 24.082 -3.466 -17.009 1.00 32.94 176 ASP A C 1
ATOM 1350 O O . ASP A 1 176 ? 23.249 -4.407 -16.960 1.00 32.94 176 ASP A O 1
#

InterPro domains:
  IPR006603 PQ-loop repeat [PF04193] (52-104)
  IPR006603 PQ-loop repeat [SM00679] (65-96)
  IPR016817 Mannose-P-dolichol utilization defect 1 protein [PIRSF023381] (13-174)
  IPR016817 Mannose-P-dolichol utilization defect 1 protein [PTHR12226] (8-104)

Secondary structure (DSSP, 8-state):
-HHHHHHHHHHHHT--HHHHHHHHHHH-HHHHIIIIIS--TT-HHHHHHHHHHHHHHHHHHHHHHHHHHHHHHHHHH---TT--HHHHHHHHHHHHHHHHHHHH----HHHHHHHHHHHHHHHHHHHHHHHHHH---HHHHHHHHHHHHHHHHHHHHHHHTTTSPP---SSTTS--